Protein AF-A0A6C0BC94-F1 (afdb_monomer)

Secondary structure (DSSP, 8-state):
--------HHHHHHHIIIIIHHHHHHHHHHHHHHHHHHHHHHHHHHHHHHHHHHHHHHHHHHTTT-THHHHHHHHHHHHHHHHHHHHHHHHHHHHHHHHHHHHHHHHTT--------TTTTTTTTTTTSS--

Nearest PDB structures (foldseek):
  3zx6-assembly1_B  TM=6.750E-01  e=2.313E+00  Archaeoglobus fulgidus DSM 4304
  2y3a-assembly1_B  TM=6.078E-01  e=2.894E+00  Mus musculus
  3g67-assembly1_A  TM=4.050E-01  e=1.563E+00  Thermotoga maritima
  3ja6-assembly1_I  TM=6.140E-01  e=7.928E+00  Escherichia coli

Foldseek 3Di:
DDPDDDDDPVVVVCCCVVPVVVVLVVVLVVLVVLLVVLLVLLVVLVVVLVVLLVVLVVLVVCCVVPVVSPVVSVVSNVVSVVSNVSSVVSLVSSVVSQVVSQVSCVVVVNPDRDDPPPDPPPVVVVVPPPPD

pLDDT: mean 72.03, std 14.88, range [36.84, 91.88]

Structure (mmCIF, N/CA/C/O backbone):
data_AF-A0A6C0BC94-F1
#
_entry.id   AF-A0A6C0BC94-F1
#
loop_
_atom_site.group_PDB
_atom_site.id
_atom_site.type_symbol
_atom_site.label_atom_id
_atom_site.label_alt_id
_atom_site.label_comp_id
_atom_site.label_asym_id
_atom_site.label_entity_id
_atom_site.label_seq_id
_atom_site.pdbx_PDB_ins_code
_atom_site.Cartn_x
_atom_site.Cartn_y
_atom_site.Cartn_z
_atom_site.occupancy
_atom_site.B_iso_or_equiv
_atom_site.auth_seq_id
_atom_site.auth_comp_id
_atom_site.auth_asym_id
_atom_site.auth_atom_id
_atom_site.pdbx_PDB_model_num
ATOM 1 N N . MET A 1 1 ? -34.888 -27.306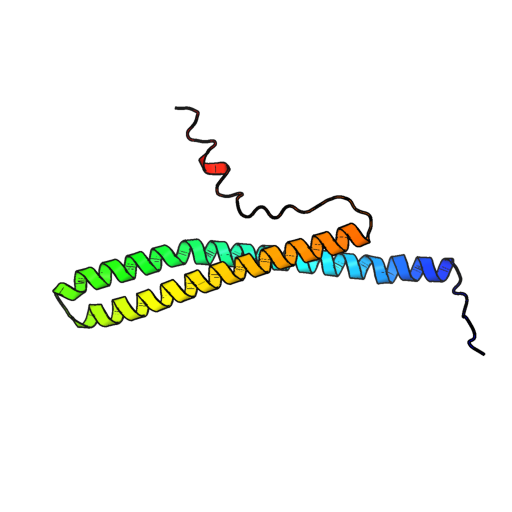 30.902 1.00 41.06 1 MET A N 1
ATOM 2 C CA . MET A 1 1 ? -34.838 -26.176 31.858 1.00 41.06 1 MET A CA 1
ATOM 3 C C . MET A 1 1 ? -33.511 -25.459 31.667 1.00 41.06 1 MET A C 1
ATOM 5 O O . MET A 1 1 ? -32.483 -26.050 31.956 1.00 41.06 1 MET A O 1
ATOM 9 N N . SER A 1 2 ? -33.521 -24.252 31.096 1.00 42.81 2 SER A N 1
ATOM 10 C CA . SER A 1 2 ? -32.321 -23.414 30.952 1.00 42.81 2 SER A CA 1
ATOM 11 C C . SER A 1 2 ? -32.250 -22.491 32.165 1.00 42.81 2 SER A C 1
ATOM 13 O O . SER A 1 2 ? -33.119 -21.638 32.352 1.00 42.81 2 SER A O 1
ATOM 15 N N . THR A 1 3 ? -31.266 -22.709 33.030 1.00 46.34 3 THR A N 1
ATOM 16 C CA . THR A 1 3 ? -30.944 -21.812 34.138 1.00 46.34 3 THR A CA 1
ATOM 17 C C . THR A 1 3 ? -30.371 -20.521 33.557 1.00 46.34 3 THR A C 1
ATOM 19 O O . THR A 1 3 ? -29.203 -20.447 33.183 1.00 46.34 3 THR A O 1
ATOM 22 N N . LYS A 1 4 ? -31.209 -19.485 33.441 1.00 53.94 4 LYS A N 1
ATOM 23 C CA . LYS A 1 4 ? -30.741 -18.127 33.146 1.00 53.94 4 LYS A CA 1
ATOM 24 C C . LYS A 1 4 ? -29.978 -17.613 34.365 1.00 53.94 4 LYS A C 1
ATOM 26 O O . LYS A 1 4 ? -30.584 -17.212 35.354 1.00 53.94 4 LYS A O 1
ATOM 31 N N . TYR A 1 5 ? -28.652 -17.639 34.291 1.00 58.97 5 TYR A N 1
ATOM 32 C CA . TYR A 1 5 ? -27.796 -16.954 35.252 1.00 58.97 5 TYR A CA 1
ATOM 33 C C . TYR A 1 5 ? -28.004 -15.444 35.103 1.00 58.97 5 TYR A C 1
ATOM 35 O O . TYR A 1 5 ? -27.664 -14.852 34.079 1.00 58.97 5 TYR A O 1
ATOM 43 N N . VAL A 1 6 ? -28.607 -14.819 36.116 1.00 62.16 6 VAL A N 1
ATOM 44 C CA . VAL A 1 6 ? -28.729 -13.361 36.198 1.00 62.16 6 VAL A CA 1
ATOM 45 C C . VAL A 1 6 ? -27.405 -12.833 36.735 1.00 62.16 6 VAL A C 1
ATOM 47 O O . VAL A 1 6 ? -27.110 -12.965 37.920 1.00 62.16 6 VAL A O 1
ATOM 50 N N . ILE A 1 7 ? -26.581 -12.283 35.845 1.00 64.62 7 ILE A N 1
ATOM 51 C CA . ILE A 1 7 ? -25.299 -11.681 36.216 1.00 64.62 7 ILE A CA 1
ATOM 52 C C . ILE A 1 7 ? -25.587 -10.405 37.032 1.00 64.62 7 ILE A C 1
ATOM 54 O O . ILE A 1 7 ? -26.321 -9.536 36.547 1.00 64.62 7 ILE A O 1
ATOM 58 N N . PRO A 1 8 ? -25.040 -10.266 38.254 1.00 73.06 8 PRO A N 1
ATOM 59 C CA . PRO A 1 8 ? -25.167 -9.053 39.059 1.00 73.06 8 PRO A CA 1
ATOM 60 C C . PRO A 1 8 ? -24.650 -7.824 38.302 1.00 73.06 8 PRO A C 1
ATOM 62 O O . PRO A 1 8 ? -23.600 -7.900 37.663 1.00 73.06 8 PRO A O 1
ATOM 65 N N . LYS A 1 9 ? -25.345 -6.680 38.409 1.00 71.44 9 LYS A N 1
ATOM 66 C CA . LYS A 1 9 ? -24.951 -5.425 37.733 1.00 71.44 9 LYS A CA 1
ATOM 67 C C . LYS A 1 9 ? -23.482 -5.058 37.980 1.00 71.44 9 LYS A C 1
ATOM 69 O O . LYS A 1 9 ? -22.776 -4.787 37.027 1.00 71.44 9 LYS A O 1
ATOM 74 N N . SER A 1 10 ? -22.993 -5.197 39.212 1.00 73.12 10 SER A N 1
ATOM 75 C CA . SER A 1 10 ? -21.598 -4.893 39.566 1.00 73.12 10 SER A CA 1
ATOM 76 C C . SER A 1 10 ? -20.553 -5.749 38.841 1.00 73.12 10 SER A C 1
ATOM 78 O O . SER A 1 10 ? -19.456 -5.276 38.562 1.00 73.12 10 SER A O 1
ATOM 80 N N . ILE A 1 11 ? -20.873 -7.009 38.534 1.00 72.12 11 ILE A N 1
ATOM 81 C CA . ILE A 1 11 ? -19.990 -7.900 37.770 1.00 72.12 11 ILE A CA 1
ATOM 82 C C . ILE A 1 11 ? -20.051 -7.532 36.289 1.00 72.12 11 ILE A C 1
ATOM 84 O O . ILE A 1 11 ? -19.032 -7.539 35.607 1.00 72.12 11 ILE A O 1
ATOM 88 N N . LYS A 1 12 ? -21.242 -7.176 35.802 1.00 67.44 12 LYS A N 1
ATOM 89 C CA . LYS A 1 12 ? -21.433 -6.712 34.431 1.00 67.44 12 LYS A CA 1
ATOM 90 C C . LYS A 1 12 ? -20.651 -5.422 34.167 1.00 67.44 12 LYS A C 1
ATOM 92 O O . LYS A 1 12 ? -19.954 -5.363 33.163 1.00 67.44 12 LYS A O 1
ATOM 97 N N . ASP A 1 13 ? -20.713 -4.458 35.080 1.00 71.56 13 ASP A N 1
ATOM 98 C CA . ASP A 1 13 ? -20.020 -3.172 34.954 1.00 71.56 13 ASP A CA 1
ATOM 99 C C . ASP A 1 13 ? -18.494 -3.367 34.979 1.00 71.56 13 ASP A C 1
ATOM 101 O O . ASP A 1 13 ? -17.800 -2.864 34.105 1.00 71.56 13 ASP A O 1
ATOM 105 N N . LYS A 1 14 ? -17.971 -4.234 35.861 1.00 71.75 14 LYS A N 1
ATOM 106 C CA . LYS A 1 14 ? -16.546 -4.613 35.843 1.00 71.75 14 LYS A CA 1
ATOM 107 C C . LYS A 1 14 ? -16.098 -5.274 34.543 1.00 71.75 14 LYS A C 1
ATOM 109 O O . LYS A 1 14 ? -15.019 -4.975 34.053 1.00 71.75 14 LYS A O 1
ATOM 114 N N . ILE A 1 15 ? -16.898 -6.181 33.983 1.00 68.69 15 ILE A N 1
ATOM 115 C CA . ILE A 1 15 ? -16.568 -6.828 32.703 1.00 68.69 15 ILE A CA 1
ATOM 116 C C . ILE A 1 15 ? -16.556 -5.794 31.573 1.00 68.69 15 ILE A C 1
ATOM 118 O O . ILE A 1 15 ? -15.700 -5.851 30.693 1.00 68.69 15 ILE A O 1
ATOM 122 N N . VAL A 1 16 ? -17.495 -4.847 31.588 1.00 70.88 16 VAL A N 1
ATOM 123 C CA . VAL A 1 16 ? -17.530 -3.769 30.599 1.00 70.88 16 VAL A CA 1
ATOM 124 C C . VAL A 1 16 ? -16.274 -2.903 30.718 1.00 70.88 16 VAL A C 1
ATOM 126 O O . VAL A 1 16 ? -15.562 -2.752 29.727 1.00 70.88 16 VAL A O 1
ATOM 129 N N . ASP A 1 17 ? -15.963 -2.424 31.920 1.00 71.62 17 ASP A N 1
ATOM 130 C CA . ASP A 1 17 ? -14.884 -1.460 32.143 1.00 71.62 17 ASP A CA 1
ATOM 131 C C . ASP A 1 17 ? -13.480 -2.074 32.034 1.00 71.62 17 ASP A C 1
ATOM 133 O O . ASP A 1 17 ? -12.583 -1.461 31.460 1.00 71.62 17 ASP A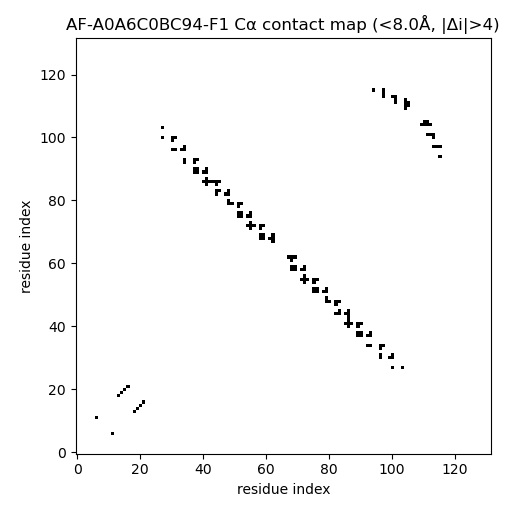 O 1
ATOM 137 N N . GLU A 1 18 ? -13.271 -3.292 32.544 1.00 72.62 18 GLU A N 1
ATOM 138 C CA . GLU A 1 18 ? -11.941 -3.921 32.587 1.00 72.62 18 GLU A CA 1
ATOM 139 C C . GLU A 1 18 ? -11.628 -4.778 31.350 1.00 72.62 18 GLU A C 1
ATOM 141 O O . GLU A 1 18 ? -10.458 -5.061 31.093 1.00 72.62 18 GLU A O 1
ATOM 146 N N . ILE A 1 19 ? -12.638 -5.217 30.586 1.00 71.75 19 ILE A N 1
ATOM 147 C CA . ILE A 1 19 ? -12.440 -6.157 29.466 1.00 71.75 19 ILE A CA 1
ATOM 148 C C . ILE A 1 19 ? -12.939 -5.574 28.145 1.00 71.75 19 ILE A C 1
ATOM 150 O O . ILE A 1 19 ?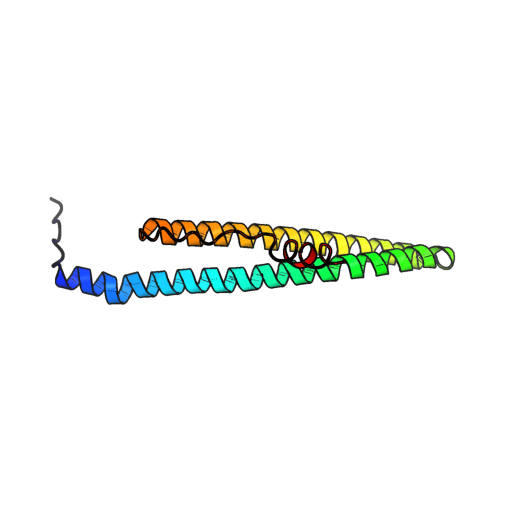 -12.186 -5.540 27.174 1.00 71.75 19 ILE A O 1
ATOM 154 N N . ILE A 1 20 ? -14.195 -5.125 28.081 1.00 69.12 20 ILE A N 1
ATOM 155 C CA . ILE A 1 20 ? -14.813 -4.727 26.805 1.00 69.12 20 ILE A CA 1
ATOM 156 C C . ILE A 1 20 ? -14.250 -3.391 26.311 1.00 69.12 20 ILE A C 1
ATOM 158 O O . ILE A 1 20 ? -13.807 -3.310 25.167 1.00 69.12 20 ILE A O 1
ATOM 162 N N . ILE A 1 21 ? -14.231 -2.359 27.158 1.00 73.25 21 ILE A N 1
ATOM 163 C CA . ILE A 1 21 ? -13.716 -1.028 26.802 1.00 73.25 21 ILE A CA 1
ATOM 164 C C . ILE A 1 21 ? -12.253 -1.080 26.325 1.00 73.25 21 ILE A C 1
ATOM 166 O O . ILE A 1 21 ? -11.996 -0.619 25.211 1.00 73.25 21 ILE A O 1
ATOM 170 N N . PRO A 1 22 ? -11.296 -1.674 27.067 1.00 75.44 22 PRO A N 1
ATOM 171 C CA . PRO A 1 22 ? -9.902 -1.709 26.622 1.00 75.44 22 PRO A CA 1
ATOM 172 C C . PRO A 1 22 ? -9.696 -2.562 25.365 1.00 75.44 22 PRO A C 1
ATOM 174 O O . PRO A 1 22 ? -8.826 -2.252 24.550 1.00 75.44 22 PRO A O 1
ATOM 177 N N . PHE A 1 23 ? -10.501 -3.611 25.162 1.00 70.69 23 PHE A N 1
ATOM 178 C CA . PHE A 1 23 ? -10.467 -4.391 23.925 1.00 70.69 23 PHE A CA 1
ATOM 179 C C . PHE A 1 23 ? -10.889 -3.545 22.717 1.00 70.69 23 PHE A C 1
ATOM 181 O O . PHE A 1 23 ? -10.189 -3.521 21.706 1.00 70.69 23 PHE A O 1
ATOM 188 N N . ILE A 1 24 ? -11.992 -2.806 22.845 1.00 72.25 24 ILE A N 1
ATOM 189 C CA . ILE A 1 24 ? -12.500 -1.914 21.796 1.00 72.25 24 ILE A CA 1
ATOM 190 C C . ILE A 1 24 ? -11.510 -0.777 21.518 1.00 72.25 24 ILE A C 1
ATOM 192 O O . ILE A 1 24 ? -11.230 -0.479 20.359 1.00 72.25 24 ILE A O 1
ATOM 196 N N . GLU A 1 25 ? -10.933 -0.171 22.557 1.00 75.69 25 GLU A N 1
ATOM 197 C CA . GLU A 1 25 ? -9.923 0.882 22.406 1.00 75.69 25 GLU A CA 1
ATOM 198 C C . GLU A 1 25 ? -8.678 0.368 21.667 1.00 75.69 25 GLU A C 1
ATOM 200 O O . GLU A 1 25 ? -8.172 1.026 20.752 1.00 75.69 25 GLU A O 1
ATOM 205 N N . SER A 1 26 ? -8.216 -0.839 22.012 1.00 72.75 26 SER A N 1
ATOM 206 C CA . SER A 1 26 ? -7.104 -1.505 21.331 1.00 72.75 26 SER A CA 1
ATOM 207 C C . SER A 1 26 ? -7.408 -1.757 19.851 1.00 72.75 26 SER A C 1
ATOM 209 O O . SER A 1 26 ? -6.563 -1.487 18.995 1.00 72.75 26 SER A O 1
ATOM 211 N N . ASP A 1 27 ? -8.621 -2.210 19.529 1.00 70.12 27 ASP A N 1
ATOM 212 C CA . ASP A 1 27 ? -9.028 -2.522 18.157 1.00 70.12 27 ASP A CA 1
ATOM 213 C C . ASP A 1 27 ? -9.182 -1.250 17.298 1.00 70.12 27 ASP A C 1
ATOM 215 O O . ASP A 1 27 ? -8.713 -1.182 16.157 1.00 70.12 27 ASP A O 1
ATOM 219 N N . ILE A 1 28 ? -9.735 -0.176 17.872 1.00 72.81 28 ILE A N 1
ATOM 220 C CA . ILE A 1 28 ? -9.781 1.148 17.233 1.00 72.81 28 ILE A CA 1
ATOM 221 C C . ILE A 1 28 ? -8.358 1.655 16.966 1.00 72.81 28 ILE A C 1
ATOM 223 O O . ILE A 1 28 ? -8.040 2.060 15.844 1.00 72.81 28 ILE A O 1
ATOM 227 N N . LYS A 1 29 ? -7.472 1.591 17.966 1.00 75.88 29 LYS A N 1
ATOM 228 C CA . LYS A 1 29 ? -6.081 2.046 17.839 1.00 75.88 29 LYS A CA 1
ATOM 229 C C . LYS A 1 29 ? -5.303 1.234 16.803 1.00 75.88 29 LYS A C 1
ATOM 231 O O . LYS A 1 29 ? -4.546 1.808 16.018 1.00 75.88 29 LYS A O 1
ATOM 236 N N . TYR A 1 30 ? -5.509 -0.081 16.765 1.00 73.75 30 TYR A N 1
ATOM 237 C CA . TYR A 1 30 ? -4.914 -0.960 15.763 1.00 73.75 30 TYR A CA 1
ATOM 238 C C . TYR A 1 30 ? -5.368 -0.585 14.349 1.00 73.75 30 TYR A C 1
ATOM 240 O O . TYR A 1 30 ? -4.532 -0.442 13.451 1.00 73.75 30 TYR A O 1
ATOM 248 N N . ASN A 1 31 ? -6.669 -0.363 14.149 1.00 69.81 31 ASN A N 1
ATOM 249 C CA . ASN A 1 31 ? -7.201 0.015 12.843 1.00 69.81 31 ASN A CA 1
ATOM 250 C C . ASN A 1 31 ? -6.717 1.410 12.400 1.00 69.81 31 ASN A C 1
ATOM 252 O O . ASN A 1 31 ? -6.353 1.568 11.236 1.00 69.81 31 ASN A O 1
ATOM 256 N N . ILE A 1 32 ? -6.599 2.385 13.311 1.00 74.31 32 ILE A N 1
ATOM 257 C CA . ILE A 1 32 ? -6.035 3.719 13.016 1.00 74.31 32 ILE A CA 1
ATOM 258 C C . ILE A 1 32 ? -4.549 3.642 12.627 1.00 74.31 32 ILE A C 1
ATOM 260 O O . ILE A 1 32 ? -4.124 4.260 11.645 1.00 74.31 32 ILE A O 1
ATOM 264 N N . ASN A 1 33 ? -3.744 2.874 13.366 1.00 75.62 33 ASN A N 1
ATOM 265 C CA . ASN A 1 33 ? -2.325 2.708 13.040 1.00 75.62 33 ASN A CA 1
ATOM 266 C C . ASN A 1 33 ? -2.138 1.995 11.697 1.00 75.62 33 ASN A C 1
ATOM 268 O O . ASN A 1 33 ? -1.313 2.406 10.882 1.00 75.62 33 ASN A O 1
ATOM 272 N N . THR A 1 34 ? -2.930 0.952 11.450 1.00 69.44 34 THR A N 1
ATOM 273 C CA . THR A 1 34 ? -2.883 0.192 10.197 1.00 69.44 34 THR A CA 1
ATOM 274 C C . THR A 1 34 ? -3.292 1.059 9.005 1.00 69.44 34 THR A C 1
ATOM 276 O O . THR A 1 34 ? -2.619 1.027 7.981 1.00 69.44 34 THR A O 1
ATOM 279 N N . ARG A 1 35 ? -4.325 1.897 9.156 1.00 75.50 35 ARG A N 1
ATOM 280 C CA . ARG A 1 35 ? -4.717 2.922 8.175 1.00 75.50 35 ARG A CA 1
ATOM 281 C C . ARG A 1 35 ? -3.541 3.847 7.831 1.00 75.50 35 ARG A C 1
ATOM 283 O O . ARG A 1 35 ? -3.133 3.962 6.683 1.00 75.50 35 ARG A O 1
ATOM 290 N N . THR A 1 36 ? -2.905 4.427 8.851 1.00 73.75 36 THR A N 1
ATOM 291 C CA . THR A 1 36 ? -1.747 5.326 8.666 1.00 73.75 36 THR A CA 1
ATOM 292 C C . THR A 1 36 ? -0.608 4.650 7.893 1.00 73.75 36 THR A C 1
ATOM 294 O O . THR A 1 36 ? 0.007 5.262 7.016 1.00 73.75 36 THR A O 1
ATOM 297 N N . PHE A 1 37 ? -0.347 3.373 8.183 1.00 77.12 37 PHE A N 1
ATOM 298 C CA . PHE A 1 37 ? 0.635 2.575 7.456 1.00 77.12 37 PHE A CA 1
ATOM 299 C C . PHE A 1 37 ? 0.258 2.405 5.975 1.00 77.12 37 PHE A C 1
ATOM 301 O O . PHE A 1 37 ? 1.073 2.715 5.106 1.00 77.12 37 PHE A O 1
ATOM 308 N N . TRP A 1 38 ? -0.977 1.989 5.672 1.00 73.69 38 TRP A N 1
ATOM 309 C CA . TRP A 1 38 ? -1.437 1.798 4.291 1.00 73.69 38 TRP A CA 1
ATOM 310 C C . TRP A 1 38 ? -1.478 3.099 3.489 1.00 73.69 38 TRP A C 1
ATOM 312 O O . TRP A 1 38 ? -1.019 3.108 2.347 1.00 73.69 38 TRP A O 1
ATOM 322 N N . SER A 1 39 ? -1.915 4.201 4.098 1.00 72.06 39 SER A N 1
ATOM 323 C CA . SER A 1 39 ? -1.880 5.535 3.489 1.00 72.06 39 SER A CA 1
ATOM 324 C C . SER A 1 39 ? -0.445 5.983 3.164 1.00 72.06 39 SER A C 1
ATOM 326 O O . SER A 1 39 ? -0.163 6.484 2.073 1.00 72.06 39 SER A O 1
ATOM 328 N N . THR A 1 40 ? 0.513 5.713 4.059 1.00 78.19 40 THR A N 1
ATOM 329 C CA . THR A 1 40 ? 1.939 5.996 3.808 1.00 78.19 40 THR A CA 1
ATOM 330 C C . THR A 1 40 ? 2.489 5.142 2.659 1.00 78.19 40 THR A C 1
ATOM 332 O O . THR A 1 40 ? 3.237 5.640 1.808 1.00 78.19 40 THR A O 1
ATOM 335 N N . CYS A 1 41 ? 2.107 3.862 2.598 1.00 76.69 41 CYS A N 1
ATOM 336 C CA . CYS A 1 41 ? 2.466 2.970 1.497 1.00 76.69 41 CYS A CA 1
ATOM 337 C C . CYS A 1 41 ? 1.870 3.433 0.160 1.00 76.69 41 CYS A C 1
ATOM 339 O O . CYS A 1 41 ? 2.583 3.434 -0.845 1.00 76.69 41 CYS A O 1
ATOM 341 N N . GLU A 1 42 ? 0.604 3.858 0.137 1.00 78.38 42 GLU A N 1
ATOM 342 C CA . GLU A 1 42 ? -0.044 4.425 -1.049 1.00 78.38 42 GLU A CA 1
ATOM 343 C C . GLU A 1 42 ? 0.718 5.655 -1.551 1.00 78.38 42 GLU A C 1
ATOM 345 O O . GLU A 1 42 ? 1.095 5.704 -2.725 1.00 78.38 42 GLU A O 1
ATOM 350 N N . LEU A 1 43 ? 0.981 6.624 -0.666 1.00 77.81 43 LEU A N 1
ATOM 351 C CA . LEU A 1 43 ? 1.695 7.851 -1.014 1.00 77.81 43 LEU A CA 1
ATOM 352 C C . LEU A 1 43 ? 3.075 7.540 -1.604 1.00 77.81 43 LEU A C 1
ATOM 354 O O . LEU A 1 43 ? 3.457 8.086 -2.640 1.00 77.81 43 LEU A O 1
ATOM 358 N N . SER A 1 44 ? 3.794 6.605 -0.981 1.00 82.44 44 SER A N 1
ATOM 359 C CA . SER A 1 44 ? 5.102 6.158 -1.460 1.00 82.44 44 SER A CA 1
ATOM 360 C C . SER A 1 44 ? 5.009 5.554 -2.864 1.00 82.44 44 SER A C 1
ATOM 362 O O . SER A 1 44 ? 5.813 5.893 -3.729 1.00 82.44 44 SER A O 1
ATOM 364 N N . CYS A 1 45 ? 4.002 4.718 -3.134 1.00 82.00 45 CYS A N 1
ATOM 365 C CA . CYS A 1 45 ? 3.797 4.118 -4.456 1.00 82.00 45 CYS A CA 1
ATOM 366 C C . CYS A 1 45 ? 3.404 5.156 -5.515 1.00 82.00 45 CYS A C 1
ATOM 368 O O . CYS A 1 45 ? 3.904 5.093 -6.641 1.00 82.00 45 CYS A O 1
ATOM 370 N N . LYS A 1 46 ? 2.562 6.135 -5.153 1.00 78.56 46 LYS A N 1
ATOM 371 C CA . LYS A 1 46 ? 2.173 7.254 -6.027 1.00 78.56 46 LYS A CA 1
ATOM 372 C C . LYS A 1 46 ? 3.367 8.115 -6.442 1.00 78.56 46 LYS A C 1
ATOM 374 O O . LYS A 1 46 ? 3.384 8.591 -7.571 1.00 78.56 46 LYS A O 1
ATOM 379 N N . ILE A 1 47 ? 4.366 8.285 -5.572 1.00 84.88 47 ILE A N 1
ATOM 380 C CA . ILE A 1 47 ? 5.605 9.018 -5.888 1.00 84.88 47 ILE A CA 1
ATOM 381 C C . ILE A 1 47 ? 6.587 8.137 -6.671 1.00 84.88 47 ILE A C 1
ATOM 383 O O . ILE A 1 47 ? 7.202 8.591 -7.635 1.00 84.88 47 ILE A O 1
ATOM 387 N N . LEU A 1 48 ? 6.743 6.871 -6.279 1.00 83.25 48 LEU A N 1
ATOM 388 C CA . LEU A 1 48 ? 7.745 5.981 -6.863 1.00 83.25 48 LEU A CA 1
ATOM 389 C C . LEU A 1 48 ? 7.390 5.570 -8.296 1.00 83.25 48 LEU A C 1
ATOM 391 O O . LEU A 1 48 ? 8.263 5.509 -9.159 1.00 83.25 48 LEU A O 1
ATOM 395 N N . SER A 1 49 ? 6.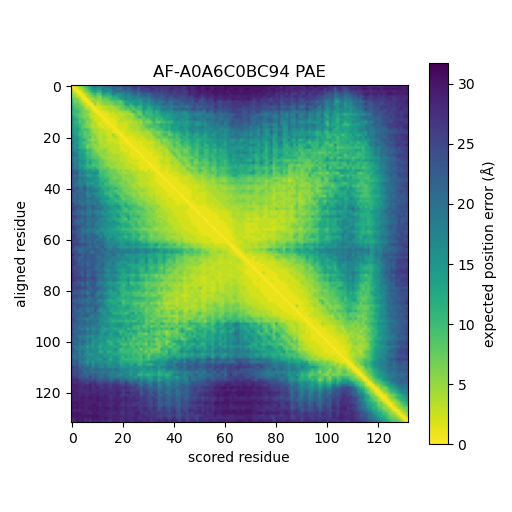109 5.320 -8.570 1.00 81.00 49 SER A N 1
ATOM 396 C CA . SER A 1 49 ? 5.654 4.893 -9.891 1.00 81.00 49 SER A CA 1
ATOM 397 C C . SER A 1 49 ? 6.048 5.850 -11.032 1.00 81.00 49 SER A C 1
ATOM 399 O O . SER A 1 49 ? 6.712 5.386 -11.961 1.00 81.00 49 SER A O 1
ATOM 401 N N . PRO A 1 50 ? 5.751 7.165 -10.990 1.00 82.31 50 PRO A N 1
ATOM 402 C CA . PRO A 1 50 ? 6.124 8.085 -12.066 1.00 82.31 50 PRO A CA 1
ATOM 403 C C . PRO A 1 50 ? 7.641 8.210 -12.252 1.00 82.31 50 PRO A C 1
ATOM 405 O O . PRO A 1 50 ? 8.098 8.382 -13.381 1.00 82.31 50 PRO A O 1
ATOM 408 N N . ILE A 1 51 ? 8.436 8.056 -11.186 1.00 90.12 51 ILE A N 1
ATOM 409 C CA . ILE A 1 51 ? 9.904 8.009 -11.289 1.00 90.12 51 ILE A CA 1
ATOM 410 C C . ILE A 1 51 ? 10.332 6.788 -12.112 1.00 90.12 51 ILE A C 1
ATOM 412 O O . ILE A 1 51 ? 11.149 6.907 -13.025 1.00 90.12 51 ILE A O 1
ATOM 416 N N . ILE A 1 52 ? 9.747 5.620 -11.843 1.00 88.44 52 ILE A N 1
ATOM 417 C CA . ILE A 1 52 ? 10.043 4.390 -12.589 1.00 88.44 52 ILE A CA 1
ATOM 418 C C . ILE A 1 52 ? 9.592 4.523 -14.058 1.00 88.44 52 ILE A C 1
ATOM 420 O O . ILE A 1 52 ? 10.338 4.129 -14.955 1.00 88.44 52 ILE A O 1
ATOM 424 N N . ILE A 1 53 ? 8.433 5.142 -14.329 1.00 88.94 53 ILE A N 1
ATOM 425 C CA . ILE A 1 53 ? 7.964 5.435 -15.702 1.00 88.94 53 ILE A CA 1
ATOM 426 C C . ILE A 1 53 ? 8.950 6.347 -16.434 1.00 88.94 53 ILE A C 1
ATOM 428 O O . ILE A 1 53 ? 9.255 6.119 -17.607 1.00 88.94 53 ILE A O 1
ATOM 432 N N . MET A 1 54 ? 9.474 7.369 -15.754 1.00 91.19 54 MET A N 1
ATOM 433 C CA . MET A 1 54 ? 10.462 8.282 -16.325 1.00 91.19 54 MET A CA 1
ATOM 434 C C . MET A 1 54 ? 11.735 7.531 -16.729 1.00 91.19 54 MET A C 1
ATOM 436 O O . MET A 1 54 ? 12.218 7.697 -17.849 1.00 91.19 54 MET A O 1
ATOM 440 N N . VAL A 1 55 ? 12.232 6.639 -15.865 1.00 89.62 55 VAL A N 1
ATOM 441 C CA . VAL A 1 55 ? 13.395 5.788 -16.166 1.00 89.62 55 VAL A CA 1
ATOM 442 C C . VAL A 1 55 ? 13.107 4.845 -17.338 1.00 89.62 55 VAL A C 1
ATOM 444 O O . VAL A 1 55 ? 13.925 4.757 -18.254 1.00 89.62 55 VAL A O 1
ATOM 447 N N . ALA A 1 56 ? 11.942 4.188 -17.362 1.00 89.25 56 ALA A N 1
ATOM 448 C CA . AL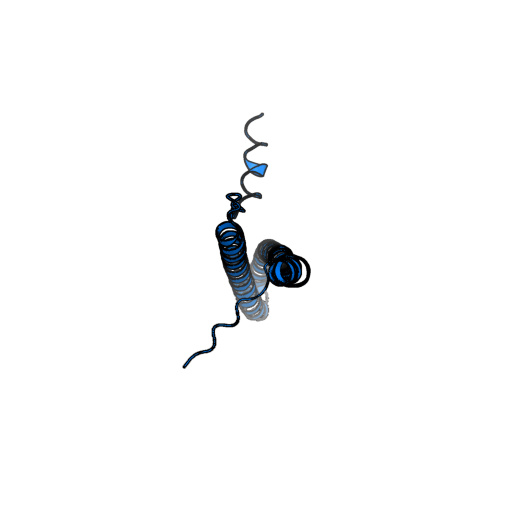A A 1 56 ? 11.531 3.335 -18.481 1.00 89.25 56 ALA A CA 1
ATOM 449 C C . ALA A 1 56 ? 11.485 4.116 -19.803 1.00 89.25 56 ALA A C 1
ATOM 451 O O . ALA A 1 56 ? 11.961 3.634 -20.830 1.00 89.25 56 ALA A O 1
ATOM 452 N N . SER A 1 57 ? 10.975 5.349 -19.765 1.00 89.75 57 SER A N 1
ATOM 453 C CA . SER A 1 57 ? 10.896 6.233 -20.930 1.00 89.75 57 SER A CA 1
ATOM 454 C C . SER A 1 57 ? 12.289 6.606 -21.444 1.00 89.75 57 SER A C 1
ATOM 456 O O . SER A 1 57 ? 12.546 6.490 -22.641 1.00 89.75 57 SER A O 1
ATOM 458 N N . ILE A 1 58 ? 13.217 6.975 -20.551 1.00 91.88 58 ILE A N 1
ATOM 459 C CA . ILE A 1 58 ? 14.616 7.276 -20.906 1.00 91.88 58 ILE A CA 1
ATOM 460 C C . ILE A 1 58 ? 15.296 6.051 -21.534 1.00 91.88 58 ILE A C 1
ATOM 462 O O . ILE A 1 58 ? 15.940 6.179 -22.575 1.00 91.88 58 ILE A O 1
ATOM 466 N N . LEU A 1 59 ? 15.123 4.861 -20.949 1.00 89.88 59 LEU A N 1
ATOM 467 C CA . LEU A 1 59 ? 15.661 3.612 -21.501 1.00 89.88 59 LEU A CA 1
ATOM 468 C C . LEU A 1 59 ? 15.098 3.315 -22.897 1.00 89.88 59 LEU A C 1
ATOM 470 O O . LEU A 1 59 ? 15.848 2.917 -23.787 1.00 89.88 59 LEU A O 1
ATOM 474 N N . SER A 1 60 ? 13.807 3.584 -23.114 1.00 89.62 60 SER A N 1
ATOM 475 C CA . SER A 1 60 ? 13.170 3.468 -24.430 1.00 89.62 60 SER A CA 1
ATOM 476 C C . SER A 1 60 ? 13.773 4.433 -25.458 1.00 89.62 60 SER A C 1
ATOM 478 O O . SER A 1 60 ? 14.000 4.056 -26.601 1.00 89.62 60 SER A O 1
ATOM 480 N N . PHE A 1 61 ? 14.117 5.665 -25.071 1.00 90.06 61 PHE A N 1
ATOM 481 C CA . PHE A 1 61 ? 14.815 6.590 -25.976 1.00 90.06 61 PHE A CA 1
ATOM 482 C C . PHE A 1 61 ? 16.245 6.137 -26.296 1.00 90.06 61 PHE A C 1
ATOM 484 O O . PHE A 1 61 ? 16.693 6.246 -27.442 1.00 90.06 61 PHE A O 1
ATOM 491 N N . LEU A 1 62 ? 16.962 5.604 -25.304 1.00 89.62 62 LEU A N 1
ATOM 492 C CA . LEU A 1 62 ? 18.323 5.089 -25.477 1.00 89.62 62 LEU A CA 1
ATOM 493 C C . LEU A 1 62 ? 18.368 3.796 -26.303 1.00 89.62 62 LEU A C 1
ATOM 495 O O . LEU A 1 62 ? 19.411 3.485 -26.889 1.00 89.62 62 LEU A O 1
ATOM 499 N N . SER A 1 63 ? 17.247 3.076 -26.421 1.00 90.12 63 SER A N 1
ATOM 500 C CA . SER A 1 63 ? 17.180 1.836 -27.197 1.00 90.12 63 SER A CA 1
ATOM 501 C C . SER A 1 63 ? 17.411 2.034 -28.693 1.00 90.12 63 SER A C 1
ATOM 503 O O . SER A 1 63 ? 17.796 1.091 -29.382 1.00 90.12 63 SER A O 1
ATOM 505 N N . ARG A 1 64 ? 17.273 3.273 -29.188 1.00 86.25 64 ARG A N 1
ATOM 506 C CA . ARG A 1 64 ? 17.644 3.647 -30.559 1.00 86.25 64 ARG A CA 1
ATOM 507 C C . ARG A 1 64 ? 19.112 3.342 -30.873 1.00 86.25 64 ARG A C 1
ATOM 509 O O . ARG A 1 64 ? 19.425 3.018 -32.013 1.00 86.25 64 ARG A O 1
ATOM 516 N N . ASN A 1 65 ? 19.991 3.447 -29.874 1.00 88.75 65 ASN A N 1
ATOM 5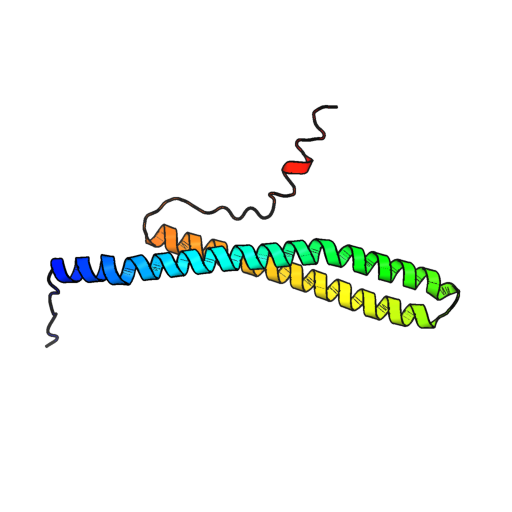17 C CA . ASN A 1 65 ? 21.430 3.227 -30.031 1.00 88.75 65 ASN A CA 1
ATOM 518 C C . ASN A 1 65 ? 21.863 1.813 -29.617 1.00 88.75 65 ASN A C 1
ATOM 520 O O . ASN A 1 65 ? 22.888 1.333 -30.090 1.00 88.75 65 ASN A O 1
ATOM 524 N N . ASN A 1 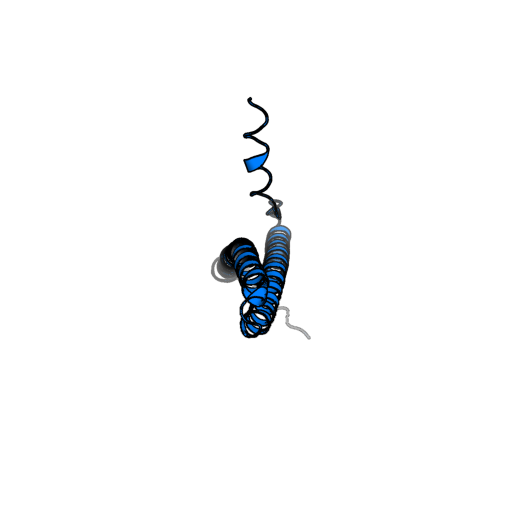66 ? 21.107 1.153 -28.734 1.00 88.19 66 ASN A N 1
ATOM 525 C CA . ASN A 1 66 ? 21.371 -0.214 -28.288 1.00 88.19 66 ASN A CA 1
ATOM 526 C C . ASN A 1 66 ? 20.049 -0.946 -28.003 1.00 88.19 66 ASN A C 1
ATOM 528 O O . ASN A 1 66 ? 19.376 -0.607 -27.026 1.00 88.19 66 ASN A O 1
ATOM 532 N N . PRO A 1 67 ? 19.681 -1.972 -28.790 1.00 88.50 67 PRO A N 1
ATOM 533 C CA . PRO A 1 67 ? 18.370 -2.617 -28.686 1.00 88.50 67 PRO A CA 1
ATOM 534 C C . PRO A 1 67 ? 18.124 -3.283 -27.3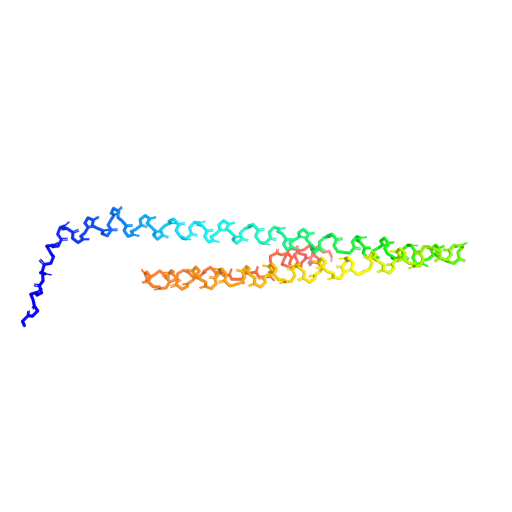25 1.00 88.50 67 PRO A C 1
ATOM 536 O O . PRO A 1 67 ? 16.984 -3.336 -26.879 1.00 88.50 67 PRO A O 1
ATOM 539 N N . THR A 1 68 ? 19.176 -3.686 -26.607 1.00 88.12 68 THR A N 1
ATOM 540 C CA . THR A 1 68 ? 19.102 -4.271 -25.256 1.00 88.12 68 THR A CA 1
ATOM 541 C C . THR A 1 68 ? 18.410 -3.359 -24.237 1.00 88.12 68 THR A C 1
ATOM 543 O O . THR A 1 68 ? 17.798 -3.840 -23.287 1.00 88.12 68 THR A O 1
ATOM 546 N N . TYR A 1 69 ? 18.457 -2.033 -24.422 1.00 86.81 69 TYR A N 1
ATOM 547 C CA . TYR A 1 69 ? 17.737 -1.099 -23.548 1.00 86.81 69 TYR A CA 1
ATOM 548 C C . TYR A 1 69 ? 16.216 -1.150 -23.728 1.00 86.81 69 TYR A C 1
ATOM 550 O O . TYR A 1 69 ? 15.495 -0.747 -22.817 1.00 86.81 69 TYR A O 1
ATOM 558 N N . SER A 1 70 ? 15.719 -1.681 -24.851 1.00 87.12 70 SER A N 1
ATOM 559 C CA . SER A 1 70 ? 14.285 -1.879 -25.079 1.00 87.12 70 SER A CA 1
ATOM 560 C C . SER A 1 70 ? 13.713 -2.942 -24.137 1.00 87.12 70 SER A C 1
ATOM 562 O O . SER A 1 70 ? 12.684 -2.702 -23.505 1.00 87.12 70 SER A O 1
ATOM 564 N N . ASP A 1 71 ? 14.429 -4.056 -23.951 1.00 88.50 71 ASP A N 1
ATOM 565 C CA . ASP A 1 71 ? 14.025 -5.124 -23.029 1.00 88.50 71 ASP A CA 1
ATOM 566 C C . ASP A 1 71 ? 14.003 -4.621 -21.579 1.00 88.50 71 ASP A C 1
ATOM 568 O O . ASP A 1 71 ? 13.035 -4.838 -20.845 1.00 88.50 71 ASP A O 1
ATOM 572 N N . TYR A 1 72 ? 15.031 -3.863 -21.176 1.00 88.38 72 TYR A N 1
ATOM 573 C CA . TYR A 1 72 ? 15.070 -3.238 -19.852 1.00 88.38 72 TYR A CA 1
ATOM 574 C C . TYR A 1 72 ? 13.944 -2.216 -19.659 1.00 88.38 72 TYR A C 1
ATOM 576 O O . TYR A 1 72 ? 13.315 -2.211 -18.603 1.00 88.38 72 TYR A O 1
ATOM 584 N N . ALA A 1 73 ? 13.639 -1.389 -20.665 1.00 87.19 73 ALA A N 1
ATOM 585 C CA . ALA A 1 73 ? 12.513 -0.455 -20.607 1.00 87.19 73 ALA A CA 1
ATOM 586 C C . ALA A 1 73 ? 11.175 -1.188 -20.409 1.00 87.19 73 ALA A C 1
ATOM 588 O O . ALA A 1 73 ? 10.356 -0.756 -19.596 1.00 87.19 73 ALA A O 1
ATOM 589 N N . GLY A 1 74 ? 10.980 -2.320 -21.095 1.00 84.88 74 GLY A N 1
ATOM 590 C CA . GLY A 1 74 ? 9.801 -3.172 -20.934 1.00 84.88 74 GLY A CA 1
ATOM 591 C C . GLY A 1 74 ? 9.664 -3.729 -19.515 1.00 84.88 74 GLY A C 1
ATOM 592 O O . GLY A 1 74 ? 8.611 -3.579 -18.894 1.00 84.88 74 GLY A O 1
ATOM 593 N N . ILE A 1 75 ? 10.738 -4.304 -18.961 1.00 90.25 75 ILE A N 1
ATOM 594 C CA . ILE A 1 75 ? 10.747 -4.852 -17.592 1.00 90.25 75 ILE A CA 1
ATOM 595 C C . ILE A 1 75 ? 10.464 -3.752 -16.560 1.00 90.25 75 ILE A C 1
ATOM 597 O O . ILE A 1 75 ? 9.613 -3.921 -15.686 1.00 90.25 75 ILE A O 1
ATOM 601 N N . VAL A 1 76 ? 11.139 -2.606 -16.678 1.00 89.25 76 VAL A N 1
ATOM 602 C CA . VAL A 1 76 ? 10.952 -1.459 -15.774 1.00 89.25 76 VAL A CA 1
ATOM 603 C C . VAL A 1 76 ? 9.523 -0.907 -15.880 1.00 89.25 76 VAL A C 1
ATOM 605 O O . VAL A 1 76 ? 8.921 -0.568 -14.861 1.00 89.25 76 VAL A O 1
ATOM 608 N N . GLY A 1 77 ? 8.932 -0.901 -17.080 1.00 84.94 77 GLY A N 1
ATOM 609 C CA . GLY A 1 77 ? 7.530 -0.537 -17.294 1.00 84.94 77 GLY A CA 1
ATOM 610 C C . GLY A 1 77 ? 6.543 -1.466 -16.574 1.00 84.94 77 GLY A C 1
ATOM 611 O O . GLY A 1 77 ? 5.621 -0.989 -15.913 1.00 84.94 77 GLY A O 1
ATOM 612 N N . ILE A 1 78 ? 6.763 -2.785 -16.622 1.00 89.75 78 ILE A N 1
ATOM 613 C CA . ILE A 1 78 ? 5.931 -3.770 -15.901 1.00 89.75 78 ILE A CA 1
ATOM 614 C C . ILE A 1 78 ? 6.051 -3.585 -14.381 1.00 89.75 78 ILE A C 1
ATOM 616 O O . ILE A 1 78 ? 5.047 -3.650 -13.662 1.00 89.75 78 ILE A O 1
ATOM 620 N N . ILE A 1 79 ? 7.262 -3.314 -13.882 1.00 87.81 79 ILE A N 1
ATOM 621 C CA . ILE A 1 79 ? 7.495 -3.029 -12.458 1.00 87.81 79 ILE A CA 1
ATOM 622 C C . ILE A 1 79 ? 6.728 -1.771 -12.039 1.00 87.81 79 ILE A C 1
ATOM 624 O O . ILE A 1 79 ? 6.023 -1.800 -11.032 1.00 87.81 79 ILE A O 1
ATOM 628 N N . SER A 1 80 ? 6.790 -0.694 -12.828 1.00 86.31 80 SER A N 1
ATOM 629 C CA . SER A 1 80 ? 6.010 0.520 -12.561 1.00 86.31 80 SER A CA 1
ATOM 630 C C . SER A 1 80 ? 4.507 0.240 -12.503 1.00 86.31 80 SER A C 1
ATOM 632 O O . SER A 1 80 ? 3.846 0.650 -11.548 1.00 86.31 80 SER A O 1
ATOM 634 N N . ALA A 1 81 ? 3.964 -0.493 -13.480 1.00 83.94 81 ALA A N 1
ATOM 635 C CA . ALA A 1 81 ? 2.545 -0.839 -13.502 1.00 83.94 81 ALA A CA 1
ATOM 636 C C . ALA A 1 81 ? 2.133 -1.635 -12.251 1.00 83.94 81 ALA A C 1
ATOM 638 O O . ALA A 1 81 ? 1.087 -1.369 -11.658 1.00 83.94 81 ALA A O 1
ATOM 639 N N . SER A 1 82 ? 2.991 -2.555 -11.806 1.00 86.31 82 SER A N 1
ATOM 640 C CA . SER A 1 82 ? 2.769 -3.350 -10.593 1.00 86.31 82 SER A CA 1
ATOM 641 C C . SER A 1 82 ? 2.785 -2.487 -9.326 1.00 86.31 82 SER A C 1
ATOM 643 O O . SER A 1 82 ? 1.924 -2.652 -8.465 1.00 86.31 82 SER A O 1
ATOM 645 N N . VAL A 1 83 ? 3.712 -1.527 -9.227 1.00 83.44 83 VAL A N 1
ATOM 646 C CA .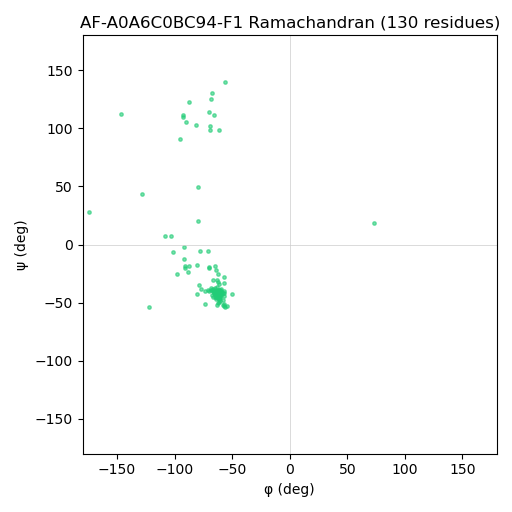 VAL A 1 83 ? 3.781 -0.564 -8.112 1.00 83.44 83 VAL A CA 1
ATOM 647 C C . VAL A 1 83 ? 2.547 0.344 -8.089 1.00 83.44 83 VAL A C 1
ATOM 649 O O . VAL A 1 83 ? 1.978 0.570 -7.022 1.00 83.44 83 VAL A O 1
ATOM 652 N N . SER A 1 84 ? 2.081 0.814 -9.250 1.00 78.69 84 SER A N 1
ATOM 653 C CA . SER A 1 84 ? 0.830 1.581 -9.357 1.00 78.69 84 SER A CA 1
ATOM 654 C C . SER A 1 84 ? -0.376 0.776 -8.877 1.00 78.69 84 SER A C 1
ATOM 656 O O . SER A 1 84 ? -1.190 1.283 -8.105 1.00 78.69 84 SER A O 1
ATOM 658 N N . LEU A 1 85 ? -0.484 -0.486 -9.308 1.00 80.88 85 LEU A N 1
ATOM 659 C CA . LEU A 1 85 ? -1.578 -1.370 -8.909 1.00 80.88 85 LEU A CA 1
ATOM 660 C C . LEU A 1 85 ? -1.540 -1.657 -7.404 1.00 80.88 85 LEU A C 1
ATOM 662 O O . LEU A 1 85 ? -2.577 -1.628 -6.746 1.00 80.88 85 LEU A O 1
ATOM 666 N N . PHE A 1 86 ? -0.349 -1.877 -6.846 1.00 80.50 86 PHE A N 1
ATOM 667 C CA . PHE A 1 86 ? -0.171 -2.048 -5.408 1.00 80.50 86 PHE A CA 1
ATOM 668 C C . PHE A 1 86 ? -0.590 -0.791 -4.632 1.00 80.50 86 PHE A C 1
ATOM 670 O O . PHE A 1 86 ? -1.339 -0.901 -3.666 1.00 80.50 86 PHE A O 1
ATOM 677 N N . GLY A 1 87 ? -0.209 0.404 -5.097 1.00 74.75 87 GLY A N 1
ATOM 678 C CA . GLY A 1 87 ? -0.665 1.670 -4.514 1.00 74.75 87 GLY A CA 1
ATOM 679 C C . GLY A 1 87 ? -2.193 1.805 -4.497 1.00 74.75 87 GLY A C 1
ATOM 680 O O . GLY A 1 87 ? -2.763 2.196 -3.481 1.00 74.75 87 GLY A O 1
ATOM 681 N N . TYR A 1 88 ? -2.872 1.407 -5.578 1.00 75.31 88 TYR A N 1
ATOM 682 C CA . TYR A 1 88 ? -4.339 1.389 -5.629 1.00 75.31 88 TYR A CA 1
ATOM 683 C C . TYR A 1 88 ? -4.953 0.410 -4.615 1.00 75.31 88 TYR A C 1
ATOM 685 O O . TYR A 1 88 ? -5.931 0.738 -3.945 1.00 75.31 88 TYR A O 1
ATOM 693 N N . MET A 1 89 ? -4.356 -0.774 -4.454 1.00 74.75 89 MET A N 1
ATOM 694 C CA . MET A 1 89 ? -4.798 -1.756 -3.458 1.00 74.75 89 MET A CA 1
ATOM 695 C C . MET A 1 89 ? -4.609 -1.249 -2.021 1.00 74.75 89 MET A C 1
ATOM 697 O O . MET A 1 89 ? -5.474 -1.491 -1.182 1.00 74.75 89 MET A O 1
ATOM 701 N N . CYS A 1 90 ? -3.528 -0.513 -1.737 1.00 73.00 90 CYS A N 1
ATOM 702 C CA . CYS A 1 90 ? -3.317 0.134 -0.438 1.00 73.00 90 CYS A CA 1
ATOM 703 C C . CYS A 1 90 ? -4.436 1.135 -0.112 1.00 73.00 90 CYS A C 1
ATOM 705 O O . CYS A 1 90 ? -4.960 1.106 0.998 1.00 73.00 90 CYS A O 1
ATOM 707 N N . ASN A 1 91 ? -4.851 1.955 -1.083 1.00 73.81 91 ASN A N 1
ATOM 708 C CA . ASN A 1 91 ? -5.969 2.891 -0.919 1.00 73.81 91 ASN A CA 1
ATOM 709 C C . ASN A 1 91 ? -7.296 2.154 -0.646 1.00 73.81 91 ASN A C 1
ATOM 711 O O . ASN A 1 91 ? -8.035 2.484 0.277 1.00 73.81 91 ASN A O 1
ATOM 715 N N . ALA A 1 92 ? -7.571 1.079 -1.393 1.00 73.44 92 ALA A N 1
ATOM 716 C CA . ALA A 1 92 ? -8.759 0.260 -1.157 1.00 73.44 92 ALA A CA 1
ATOM 717 C C . ALA A 1 92 ? -8.777 -0.346 0.262 1.00 73.44 92 ALA A C 1
ATOM 719 O O . ALA A 1 92 ? -9.830 -0.398 0.898 1.00 73.44 92 ALA A O 1
ATOM 720 N N . GLN A 1 93 ? -7.621 -0.776 0.780 1.00 75.44 93 GLN A N 1
ATOM 721 C CA . GLN A 1 93 ? -7.497 -1.238 2.167 1.00 75.44 93 GLN A CA 1
ATOM 722 C C . GLN A 1 93 ? -7.711 -0.102 3.177 1.00 75.44 93 GLN A C 1
ATOM 724 O O . GLN A 1 93 ? -8.383 -0.325 4.183 1.00 75.44 93 GLN A O 1
ATOM 729 N N . ASP A 1 94 ? -7.201 1.104 2.905 1.00 69.38 94 ASP A N 1
ATOM 730 C CA . ASP A 1 94 ? -7.406 2.291 3.747 1.00 69.38 94 ASP A CA 1
ATOM 731 C C . ASP A 1 94 ? -8.899 2.597 3.932 1.00 69.38 94 ASP A C 1
ATOM 733 O O . ASP A 1 94 ? -9.401 2.639 5.059 1.00 69.38 94 ASP A O 1
ATOM 737 N N . HIS A 1 95 ? -9.634 2.664 2.820 1.00 73.38 95 HIS A N 1
ATOM 738 C CA . HIS A 1 95 ? -11.075 2.911 2.802 1.00 73.38 95 HIS A CA 1
ATOM 739 C C . HIS A 1 95 ? -11.859 1.814 3.546 1.00 73.38 95 HIS A C 1
ATOM 741 O O . HIS A 1 95 ? -12.798 2.088 4.299 1.00 73.38 95 HIS A O 1
ATOM 747 N N . ILE A 1 96 ? -11.484 0.538 3.388 1.00 75.12 96 ILE A N 1
ATOM 748 C CA . ILE A 1 96 ? -12.113 -0.562 4.142 1.00 75.12 96 ILE A CA 1
ATOM 749 C C . ILE A 1 96 ? -11.887 -0.379 5.650 1.00 75.12 96 ILE A C 1
ATOM 751 O O . ILE A 1 96 ? -12.801 -0.613 6.445 1.00 75.12 96 ILE A O 1
ATOM 755 N N . LYS A 1 97 ? -10.695 0.069 6.061 1.00 69.81 97 LYS A N 1
ATOM 756 C CA . LYS A 1 97 ? -10.380 0.330 7.470 1.00 69.81 97 LYS A CA 1
ATOM 757 C C . LYS A 1 97 ? -11.146 1.523 8.035 1.00 69.81 97 LYS A C 1
ATOM 759 O O . LYS A 1 97 ? -11.620 1.430 9.167 1.00 69.81 97 LYS A O 1
ATOM 764 N N . VAL A 1 98 ? -11.351 2.589 7.262 1.00 71.12 98 VAL A N 1
ATOM 765 C CA . VAL A 1 98 ? -12.206 3.722 7.662 1.00 71.12 98 VAL A CA 1
ATOM 766 C C . VAL A 1 98 ? -13.649 3.270 7.896 1.00 71.12 98 VAL A C 1
ATOM 768 O O . VAL A 1 98 ? -14.232 3.590 8.935 1.00 71.12 98 VAL A O 1
ATOM 771 N N . LEU A 1 99 ? -14.204 2.450 6.997 1.00 76.88 99 LEU A N 1
ATOM 772 C CA . LEU A 1 99 ? -15.544 1.877 7.171 1.00 76.88 99 LEU A CA 1
ATOM 773 C C . LEU A 1 99 ? -15.649 1.004 8.430 1.00 76.88 99 LEU A C 1
ATOM 775 O O . LEU A 1 99 ? -16.638 1.101 9.156 1.00 76.88 99 LEU A O 1
ATOM 779 N N . GLN A 1 100 ? -14.628 0.189 8.720 1.00 71.38 100 GLN A N 1
ATOM 780 C CA . GLN A 1 100 ? -14.587 -0.633 9.936 1.00 71.38 100 GLN A CA 1
ATOM 781 C C . GLN A 1 100 ? -14.588 0.225 11.206 1.00 71.38 100 GLN A C 1
ATOM 783 O O . GLN A 1 100 ? -15.365 -0.041 12.120 1.00 71.38 100 GLN A O 1
ATOM 788 N N . VAL A 1 101 ? -13.775 1.284 11.259 1.00 71.19 101 VAL A N 1
ATOM 789 C CA . VAL A 1 101 ? -13.741 2.178 12.428 1.00 71.19 101 VAL A CA 1
ATOM 790 C C . VAL A 1 101 ? -15.066 2.927 12.591 1.00 71.19 101 VAL A C 1
ATOM 792 O O . VAL A 1 101 ? -15.583 3.003 13.703 1.00 71.19 101 VAL A O 1
ATOM 795 N N . ASN A 1 102 ? -15.662 3.409 11.499 1.00 74.81 102 ASN A N 1
ATOM 796 C CA . ASN A 1 102 ? -16.963 4.081 11.542 1.00 74.81 102 ASN A CA 1
ATOM 797 C C . ASN A 1 102 ? -18.087 3.147 12.018 1.00 74.81 102 ASN A C 1
ATOM 799 O O . ASN A 1 102 ? -18.903 3.557 12.836 1.00 74.81 102 ASN A O 1
ATOM 803 N N . SER A 1 103 ? -18.084 1.883 11.583 1.00 76.00 103 SER A N 1
ATOM 804 C CA . SER A 1 103 ? -19.006 0.853 12.082 1.00 76.00 103 SER A CA 1
ATOM 805 C C . SER A 1 103 ? -18.857 0.627 13.590 1.00 76.00 103 SER A C 1
ATOM 807 O O . SER A 1 103 ? -19.858 0.454 14.285 1.00 76.00 103 SER A O 1
ATOM 809 N N . ILE A 1 104 ? -17.623 0.592 14.104 1.00 73.25 104 ILE A N 1
ATOM 810 C CA . ILE A 1 104 ? -17.373 0.409 15.540 1.00 73.25 104 ILE A CA 1
ATOM 811 C C . ILE A 1 104 ? -17.875 1.634 16.318 1.00 73.25 104 ILE A C 1
ATOM 813 O O . ILE A 1 104 ? -18.586 1.473 17.307 1.00 73.25 104 ILE A O 1
ATOM 817 N N . LEU A 1 105 ? -17.581 2.849 15.850 1.00 69.69 105 LEU A N 1
ATOM 818 C CA . LEU A 1 105 ? -18.035 4.092 16.486 1.00 69.69 105 LEU A CA 1
ATOM 819 C C . LEU A 1 105 ? -19.568 4.218 16.504 1.00 69.69 105 LEU A C 1
ATOM 821 O O . LEU A 1 105 ? -20.141 4.560 17.539 1.00 69.69 105 LEU A O 1
ATOM 825 N N . GLU A 1 106 ? -20.235 3.846 15.409 1.00 78.81 106 GLU A N 1
ATOM 826 C CA . GLU A 1 106 ? -21.699 3.817 15.323 1.00 78.81 106 GLU A CA 1
ATOM 827 C C . GLU A 1 106 ? -22.300 2.800 16.306 1.00 78.81 106 GLU A C 1
ATOM 829 O O . GLU A 1 106 ? -23.259 3.113 17.014 1.00 78.81 106 GLU A O 1
ATOM 834 N N . SER A 1 107 ? -21.686 1.617 16.444 1.00 72.12 107 SER A N 1
ATOM 835 C CA . SER A 1 107 ? -22.122 0.601 17.417 1.00 72.12 107 SER A CA 1
ATOM 836 C C . SER A 1 107 ? -21.991 1.049 18.881 1.00 72.12 107 SER A C 1
ATOM 838 O O . SER A 1 107 ? -22.693 0.531 19.751 1.00 72.12 107 SER A O 1
ATOM 840 N N . LEU A 1 108 ? -21.131 2.038 19.146 1.00 69.75 108 LEU A N 1
ATOM 841 C CA . LEU A 1 108 ? -20.914 2.646 20.461 1.00 69.75 108 LEU A CA 1
ATOM 842 C C . LEU A 1 108 ? -21.805 3.874 20.710 1.00 69.75 108 LEU A C 1
ATOM 844 O O . LEU A 1 108 ? -21.745 4.456 21.792 1.00 69.75 108 LEU A O 1
ATOM 848 N N . GLY A 1 109 ? -22.630 4.278 19.737 1.00 68.50 109 GLY A N 1
ATOM 849 C CA . GLY A 1 109 ? -23.467 5.478 19.828 1.00 68.50 109 GLY A CA 1
ATOM 850 C C . GLY A 1 109 ? -22.686 6.791 19.702 1.00 68.50 109 GLY A C 1
ATOM 851 O O . GLY A 1 109 ? -23.189 7.841 20.103 1.00 68.50 109 GLY A O 1
ATOM 852 N N . ILE A 1 110 ? -21.461 6.746 19.167 1.00 70.06 110 ILE A N 1
ATOM 853 C CA . ILE A 1 110 ? -20.633 7.924 18.905 1.00 70.06 110 ILE A CA 1
ATOM 854 C C . ILE A 1 110 ? -20.896 8.370 17.462 1.00 70.06 110 ILE A C 1
ATOM 856 O O . ILE A 1 110 ? -20.462 7.718 16.519 1.00 70.06 110 ILE A O 1
ATOM 860 N N . ASP A 1 111 ? -21.567 9.509 17.276 1.00 60.62 111 ASP A N 1
ATOM 861 C CA . ASP A 1 111 ? -21.935 10.043 15.947 1.00 60.62 111 ASP A CA 1
ATOM 862 C C . ASP A 1 111 ? -20.772 10.767 15.225 1.00 60.62 111 ASP A C 1
ATOM 864 O O . ASP A 1 111 ? -20.955 11.589 14.327 1.00 60.62 111 ASP A O 1
ATOM 868 N N . ILE A 1 112 ? -19.531 10.494 15.637 1.00 63.06 112 ILE A N 1
ATOM 869 C CA . ILE A 1 112 ? -18.332 11.060 15.017 1.00 63.06 112 ILE A CA 1
ATOM 870 C C . ILE A 1 112 ? -17.902 10.114 13.902 1.00 63.06 112 ILE A C 1
ATOM 872 O O . ILE A 1 112 ? -17.335 9.054 14.156 1.00 63.06 112 ILE A O 1
ATOM 876 N N . LYS A 1 113 ? -18.146 10.511 12.653 1.00 60.62 113 LYS A N 1
ATOM 877 C CA . LYS A 1 113 ? -17.659 9.778 11.480 1.00 60.62 113 LYS A CA 1
ATOM 878 C C . LYS A 1 113 ? -16.264 10.259 11.114 1.00 60.62 113 LYS A C 1
ATOM 880 O O . LYS A 1 113 ? -16.059 11.440 10.830 1.00 60.62 113 LYS A O 1
ATOM 885 N N . ILE A 1 114 ? -15.312 9.335 11.081 1.00 64.88 114 ILE A N 1
ATOM 886 C CA . ILE A 1 114 ? -14.013 9.573 10.462 1.00 64.88 114 ILE A CA 1
ATOM 887 C C . ILE A 1 114 ? -14.268 9.650 8.960 1.00 64.88 114 ILE A C 1
ATOM 889 O O . ILE A 1 114 ? -14.700 8.674 8.345 1.00 64.88 114 ILE A O 1
ATOM 893 N N . GLN A 1 115 ? -14.062 10.828 8.377 1.00 61.25 115 GLN A N 1
ATOM 894 C CA . GLN A 1 115 ? -14.176 10.984 6.934 1.00 61.25 115 GLN A CA 1
ATOM 895 C C . GLN A 1 115 ? -13.043 10.213 6.254 1.00 61.25 115 GLN A C 1
ATOM 897 O O . GLN A 1 115 ? -11.869 10.368 6.606 1.00 61.25 115 GLN A O 1
ATOM 902 N N . ASP A 1 116 ? -13.420 9.404 5.266 1.00 52.62 116 ASP A N 1
ATOM 903 C CA . ASP A 1 116 ? -12.543 9.073 4.153 1.00 52.62 116 ASP A CA 1
ATOM 904 C C . ASP A 1 116 ? -12.240 10.405 3.466 1.00 52.62 116 ASP A C 1
ATOM 906 O O . ASP A 1 116 ? -13.071 10.941 2.735 1.00 52.62 116 ASP A O 1
ATOM 910 N N . GLU A 1 117 ? -11.094 11.011 3.756 1.00 47.53 117 GLU A N 1
ATOM 911 C CA . GLU A 1 117 ? -10.531 11.999 2.843 1.00 47.53 117 GLU A CA 1
ATOM 912 C C . GLU A 1 117 ? -9.527 11.273 1.952 1.00 47.53 117 GLU A C 1
ATOM 914 O O . GLU A 1 117 ? -8.341 11.233 2.283 1.00 47.53 117 GLU A O 1
ATOM 919 N N . PRO A 1 118 ? -9.949 10.756 0.787 1.00 43.59 118 PRO A N 1
ATOM 920 C CA . PRO A 1 118 ? -9.021 10.440 -0.274 1.00 43.59 118 PRO A CA 1
ATOM 921 C C . PRO A 1 118 ? -8.672 11.739 -1.013 1.00 43.59 118 PRO A C 1
ATOM 923 O O . PRO A 1 118 ? -8.859 11.773 -2.215 1.00 43.59 118 PRO A O 1
ATOM 926 N N . ASP A 1 119 ? -8.290 12.841 -0.335 1.00 45.16 119 ASP A N 1
ATOM 927 C CA . ASP A 1 119 ? -7.944 14.098 -1.041 1.00 45.16 119 ASP A CA 1
ATOM 928 C C . ASP A 1 119 ? -7.381 15.277 -0.212 1.00 45.16 119 ASP A C 1
ATOM 930 O O . ASP A 1 119 ? -7.474 16.442 -0.609 1.00 45.16 119 ASP A O 1
ATOM 934 N N . SER A 1 120 ? -6.707 15.045 0.917 1.00 40.09 120 SER A N 1
ATOM 935 C CA . SER A 1 120 ? -6.021 16.157 1.611 1.00 40.09 120 SER A CA 1
ATOM 936 C C . SER A 1 120 ? -4.765 16.671 0.875 1.00 40.09 120 SER A C 1
ATOM 938 O O . SER A 1 120 ? -4.218 17.714 1.242 1.00 40.09 120 SER A O 1
ATOM 940 N N . LEU A 1 121 ? -4.354 16.017 -0.222 1.00 44.31 121 LEU A N 1
ATOM 941 C CA . LEU A 1 121 ? -3.340 16.531 -1.153 1.00 44.31 121 LEU A CA 1
ATOM 942 C C . LEU A 1 121 ? -3.923 17.363 -2.313 1.00 44.31 121 LEU A C 1
ATOM 944 O O . LEU A 1 121 ? -3.187 18.177 -2.861 1.00 44.31 121 LEU A O 1
ATOM 948 N N . SER A 1 122 ? -5.221 17.269 -2.643 1.00 38.62 122 SER A N 1
ATOM 949 C CA . SER A 1 122 ? -5.840 18.100 -3.701 1.00 38.62 122 SER A CA 1
ATOM 950 C C . SER A 1 122 ? -6.367 19.451 -3.185 1.00 38.62 122 SER A C 1
ATOM 952 O O . SER A 1 122 ? -6.435 20.438 -3.924 1.00 38.62 122 SER A O 1
ATOM 954 N N . LYS A 1 123 ? -6.679 19.555 -1.884 1.00 36.84 123 LYS A N 1
ATOM 955 C CA . LYS A 1 123 ? -7.149 20.812 -1.264 1.00 36.84 123 LYS A CA 1
ATOM 956 C C . LYS A 1 123 ? -6.044 21.812 -0.909 1.00 36.84 123 LYS A C 1
ATOM 958 O O . LYS A 1 123 ? -6.359 22.989 -0.728 1.00 36.84 123 LYS A O 1
ATOM 963 N N . ASN A 1 124 ? -4.778 21.391 -0.830 1.00 38.25 124 ASN A N 1
ATOM 964 C CA . ASN A 1 124 ? -3.659 22.305 -0.558 1.00 38.25 124 ASN A CA 1
ATOM 965 C C . ASN A 1 124 ? -3.059 22.948 -1.821 1.00 38.25 124 ASN A C 1
ATOM 967 O O . ASN A 1 124 ? -2.452 24.010 -1.710 1.00 38.25 124 ASN A O 1
ATOM 971 N N . GLU A 1 125 ? -3.286 22.397 -3.018 1.00 41.75 125 GLU A N 1
ATOM 972 C CA . GLU A 1 125 ? -2.872 23.049 -4.274 1.00 41.75 125 GLU A CA 1
ATOM 973 C C . GLU A 1 125 ? -3.838 24.166 -4.705 1.00 41.75 125 GLU A C 1
ATOM 975 O O . GLU A 1 125 ? -3.405 25.224 -5.157 1.00 41.75 125 GLU A O 1
ATOM 980 N N . ASN A 1 126 ? -5.143 24.019 -4.457 1.00 38.31 126 ASN A N 1
ATOM 981 C CA . ASN A 1 126 ? -6.134 25.029 -4.858 1.00 38.31 126 ASN A CA 1
ATOM 982 C C . ASN A 1 126 ? -6.206 26.269 -3.948 1.00 38.31 126 ASN A C 1
ATOM 984 O O . ASN A 1 126 ? -6.904 27.226 -4.278 1.00 38.31 126 ASN A O 1
ATOM 988 N N . ARG A 1 127 ? -5.482 26.302 -2.819 1.00 40.00 127 ARG A N 1
ATOM 989 C CA . ARG A 1 127 ? -5.394 27.505 -1.968 1.00 40.00 127 ARG A CA 1
ATOM 990 C C . ARG A 1 127 ? -4.223 28.428 -2.310 1.00 40.00 127 ARG A C 1
ATOM 992 O O . ARG A 1 127 ? -4.239 29.571 -1.867 1.00 40.00 127 ARG A O 1
ATOM 999 N N . ASN A 1 128 ? -3.263 27.981 -3.126 1.00 40.62 128 ASN A N 1
ATOM 1000 C CA . ASN A 1 128 ? -2.096 28.791 -3.502 1.00 40.62 128 ASN A CA 1
ATOM 1001 C C . ASN A 1 128 ? -2.179 29.431 -4.899 1.00 40.62 128 ASN A C 1
ATOM 1003 O O . ASN A 1 128 ? -1.344 30.272 -5.210 1.00 40.62 128 ASN A O 1
ATOM 1007 N N . PHE A 1 129 ? -3.197 29.119 -5.711 1.00 43.31 129 PHE A N 1
ATOM 1008 C CA . PHE A 1 129 ? -3.375 29.715 -7.049 1.00 43.31 129 PHE A CA 1
ATOM 1009 C C . PHE A 1 129 ? -4.545 30.707 -7.172 1.00 43.31 129 PHE A C 1
ATOM 1011 O O . PHE A 1 129 ? -4.839 31.163 -8.268 1.00 43.31 129 PHE A O 1
ATOM 1018 N N . SER A 1 130 ? -5.210 31.079 -6.071 1.00 40.66 130 SER A N 1
ATOM 1019 C CA . SER A 1 130 ? -6.246 32.138 -6.074 1.00 40.66 130 SER A CA 1
ATOM 1020 C C . SER A 1 130 ? -5.782 33.483 -5.501 1.00 40.66 130 SER A C 1
ATOM 1022 O O . SER A 1 130 ? -6.604 34.378 -5.353 1.00 40.66 130 SER A O 1
ATOM 1024 N N . ASN A 1 131 ? -4.488 33.647 -5.201 1.00 43.94 131 ASN A N 1
ATOM 1025 C CA . ASN A 1 131 ? -3.916 34.910 -4.712 1.00 43.94 131 ASN A CA 1
ATOM 1026 C C . ASN A 1 131 ? -2.686 35.360 -5.524 1.00 43.94 131 ASN A C 1
ATOM 1028 O O . ASN A 1 131 ? -1.690 35.793 -4.942 1.00 43.94 131 ASN A O 1
ATOM 1032 N N . VAL A 1 132 ? -2.755 35.269 -6.856 1.00 42.34 132 VAL A N 1
ATOM 1033 C CA . VAL A 1 132 ? -1.903 36.054 -7.769 1.00 42.34 132 VAL A CA 1
ATOM 1034 C C . VAL A 1 132 ? -2.758 36.581 -8.910 1.00 42.34 132 VAL A C 1
ATOM 1036 O O . VAL A 1 132 ? -3.497 35.760 -9.495 1.00 42.34 132 VAL A O 1
#

Organism: NCBI:txid1070528

Mean predicted aligned error: 13.59 Å

Sequence (132 aa):
MSTKYVIPKSIKDKIVDEIIIPFIESDIKYNINTRTFWSTCELSCKILSPIIIMVASILSFLSRNNPTYSDYAGIVGIISASVSLFGYMCNAQDHIKVLQVNSILESLGIDIKIQDEPDSLSKNENRNFSNV

Radius of gyration: 24.94 Å; Cα contacts (8 Å, |Δi|>4): 85; chains: 1; bounding box: 56×62×70 Å

Solvent-accessible surface area (backbone atoms only — not comparable to full-atom values): 7249 Å² total; per-residue (Å²): 137,83,83,80,81,80,78,52,66,73,59,52,52,48,46,41,64,74,48,48,50,57,50,51,52,50,52,50,51,49,45,54,52,50,31,54,52,29,50,52,50,20,52,51,24,65,58,49,22,58,55,37,43,51,52,18,50,53,30,46,63,50,18,80,83,40,65,72,33,39,60,51,15,52,54,38,40,54,52,21,53,49,37,42,52,50,20,53,51,26,48,56,52,28,54,53,39,43,52,52,50,37,52,53,31,53,77,71,73,42,91,68,71,71,74,84,69,95,46,76,73,62,62,63,58,67,68,68,68,78,80,119